Protein AF-A0A285CH08-F1 (afdb_monomer_lite)

Radius of gyration: 9.92 Å; chains: 1; bounding box: 22×21×22 Å

pLDDT: mean 90.77, std 10.54, range [49.34, 96.56]

Structure (mmCIF, N/CA/C/O backbone):
data_AF-A0A285CH08-F1
#
_entry.id   AF-A0A285CH08-F1
#
loop_
_atom_site.group_PDB
_atom_site.id
_atom_site.type_symbol
_atom_site.label_atom_id
_atom_site.label_alt_id
_atom_site.label_comp_id
_atom_site.label_asym_id
_atom_site.label_entity_id
_atom_site.label_seq_id
_atom_site.pdbx_PDB_ins_code
_atom_site.Cartn_x
_atom_site.Cartn_y
_atom_site.Cartn_z
_atom_site.occupancy
_atom_site.B_iso_or_equiv
_atom_site.auth_seq_id
_atom_site.auth_comp_id
_atom_site.auth_asym_id
_atom_site.auth_atom_id
_atom_site.pdbx_PDB_model_num
ATOM 1 N N . MET A 1 1 ? -8.579 11.484 10.431 1.00 85.31 1 MET A N 1
ATOM 2 C CA . MET A 1 1 ? -9.445 10.340 10.077 1.00 85.31 1 MET A CA 1
ATOM 3 C C . MET A 1 1 ? -8.556 9.180 9.671 1.00 85.31 1 MET A C 1
ATOM 5 O O . MET A 1 1 ? -7.582 9.407 8.968 1.00 85.31 1 MET A O 1
ATOM 9 N N . LYS A 1 2 ? -8.833 7.972 10.171 1.00 94.12 2 LYS A N 1
ATOM 10 C CA . LYS A 1 2 ? -8.081 6.754 9.848 1.00 94.12 2 LYS A CA 1
ATOM 11 C C . LYS A 1 2 ? -9.060 5.744 9.274 1.00 94.12 2 LYS A C 1
ATOM 13 O O . LYS A 1 2 ? -9.949 5.294 9.991 1.00 94.12 2 LYS A O 1
ATOM 18 N N . GLU A 1 3 ? -8.888 5.409 8.008 1.00 96.12 3 GLU A N 1
ATOM 19 C CA . GLU A 1 3 ? -9.768 4.502 7.277 1.00 96.12 3 GLU A CA 1
ATOM 20 C C . GLU A 1 3 ? -8.964 3.284 6.844 1.00 96.12 3 GLU A C 1
ATOM 22 O O . GLU A 1 3 ? -7.890 3.421 6.263 1.00 96.12 3 GLU A O 1
ATOM 27 N N . LEU A 1 4 ? -9.445 2.088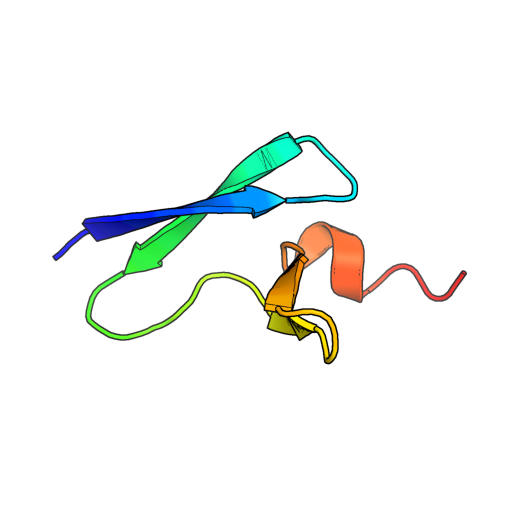 7.183 1.00 95.06 4 LEU A N 1
ATOM 28 C CA . LEU A 1 4 ? -8.838 0.847 6.713 1.00 95.06 4 LEU A CA 1
ATOM 29 C C . LEU A 1 4 ? -9.191 0.669 5.235 1.00 95.06 4 LEU A C 1
ATOM 31 O O . LEU A 1 4 ? -10.368 0.650 4.888 1.00 95.06 4 LEU A O 1
ATOM 35 N N . ILE A 1 5 ? -8.173 0.529 4.392 1.00 94.56 5 ILE A N 1
ATOM 36 C CA . ILE A 1 5 ? -8.336 0.315 2.950 1.00 94.56 5 ILE A CA 1
ATOM 37 C C . ILE A 1 5 ? -8.310 -1.177 2.636 1.00 94.56 5 ILE A C 1
ATOM 39 O O . ILE A 1 5 ? -9.143 -1.670 1.882 1.00 94.56 5 ILE A O 1
ATOM 43 N N . GLY A 1 6 ? -7.390 -1.905 3.263 1.00 94.81 6 GLY A N 1
ATOM 44 C CA . GLY A 1 6 ? -7.247 -3.345 3.097 1.00 94.81 6 GLY A CA 1
ATOM 45 C C . GLY A 1 6 ? -5.838 -3.813 3.447 1.00 94.81 6 GLY A C 1
ATOM 46 O O . GLY A 1 6 ? -4.978 -2.9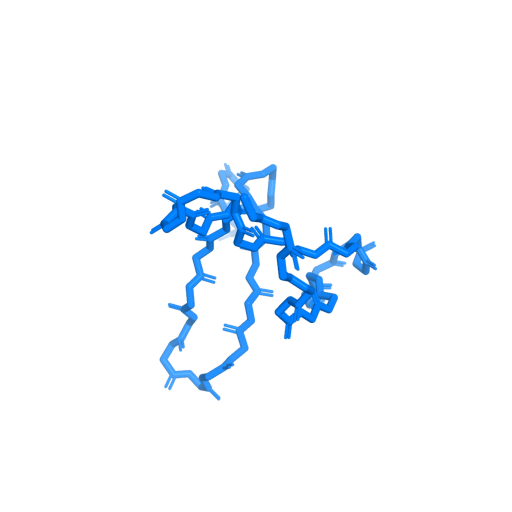89 3.761 1.00 94.81 6 GLY A O 1
ATOM 47 N N . PRO A 1 7 ? -5.585 -5.125 3.428 1.00 96.56 7 PRO A N 1
ATOM 48 C CA . PRO A 1 7 ? -4.256 -5.665 3.664 1.00 96.56 7 PRO A CA 1
ATOM 49 C C . PRO A 1 7 ? -3.353 -5.482 2.436 1.00 96.56 7 PRO A C 1
ATOM 51 O O . PRO A 1 7 ? -3.799 -5.615 1.298 1.00 96.56 7 PRO A O 1
ATOM 54 N N . CYS A 1 8 ? -2.066 -5.240 2.677 1.00 96.12 8 CYS A N 1
ATOM 55 C CA . CYS A 1 8 ? -1.014 -5.328 1.672 1.00 96.12 8 CYS A CA 1
ATOM 56 C C . CYS A 1 8 ? -1.004 -6.730 1.058 1.00 96.12 8 CYS A C 1
ATOM 58 O O . CYS A 1 8 ? -0.915 -7.719 1.789 1.00 96.12 8 CYS A O 1
ATOM 60 N N . THR A 1 9 ? -1.030 -6.834 -0.267 1.00 95.50 9 THR A N 1
ATOM 61 C CA . THR A 1 9 ? -1.018 -8.140 -0.947 1.00 95.50 9 THR A CA 1
ATOM 62 C C . THR A 1 9 ? 0.303 -8.895 -0.831 1.00 95.50 9 THR A C 1
ATOM 64 O O . THR A 1 9 ? 0.315 -10.110 -1.005 1.00 95.50 9 THR A O 1
ATOM 67 N N . VAL A 1 10 ? 1.397 -8.207 -0.487 1.00 94.94 10 VAL A N 1
ATOM 68 C CA . VAL A 1 10 ? 2.730 -8.810 -0.333 1.00 94.94 10 VAL A CA 1
ATOM 69 C C . VAL A 1 10 ? 2.956 -9.320 1.094 1.00 94.94 10 VAL A C 1
ATOM 71 O O . VAL A 1 10 ? 3.257 -10.493 1.296 1.00 94.94 10 VAL A O 1
ATOM 74 N N . CYS A 1 11 ? 2.794 -8.458 2.103 1.00 95.69 11 CYS A N 1
ATOM 75 C CA . CYS A 1 11 ? 3.137 -8.784 3.495 1.00 95.69 11 CYS A CA 1
ATOM 76 C C . CYS A 1 11 ? 1.928 -8.971 4.427 1.00 95.69 11 CYS A C 1
ATOM 78 O O . CYS A 1 11 ? 2.103 -9.308 5.597 1.00 95.69 11 CYS A O 1
ATOM 80 N N . GLY A 1 12 ? 0.705 -8.717 3.951 1.00 95.75 12 GLY A N 1
ATOM 81 C CA . GLY A 1 12 ? -0.524 -8.826 4.743 1.00 95.75 12 GLY A CA 1
ATOM 82 C C . GLY A 1 12 ? -0.741 -7.711 5.774 1.00 95.75 12 GLY A C 1
ATOM 83 O O . GLY A 1 12 ? -1.730 -7.753 6.500 1.00 95.75 12 GLY A O 1
ATOM 84 N N . LYS A 1 13 ? 0.151 -6.712 5.863 1.00 95.69 13 LYS A N 1
ATOM 85 C CA . LYS A 1 13 ? -0.002 -5.564 6.775 1.00 95.69 13 LYS A CA 1
ATOM 86 C C . LYS A 1 13 ? -1.226 -4.735 6.383 1.00 95.69 13 LYS A C 1
ATOM 88 O O . LYS A 1 13 ? -1.372 -4.386 5.217 1.00 95.69 13 LYS A O 1
ATOM 93 N N . ASP A 1 14 ? -2.046 -4.348 7.353 1.00 96.56 14 ASP A N 1
ATOM 94 C CA . ASP A 1 14 ? -3.147 -3.413 7.119 1.00 96.56 14 ASP A CA 1
ATOM 95 C C . ASP A 1 14 ? -2.650 -2.066 6.577 1.00 96.56 14 ASP A C 1
ATOM 97 O O . ASP A 1 14 ? -1.799 -1.402 7.182 1.00 96.56 14 ASP A O 1
ATOM 101 N N . ILE A 1 15 ? -3.246 -1.630 5.473 1.00 96.19 15 ILE A N 1
ATOM 102 C CA . ILE A 1 15 ? -3.019 -0.327 4.861 1.00 96.19 15 ILE A CA 1
ATOM 103 C C . ILE A 1 15 ? -4.187 0.583 5.196 1.00 96.19 15 ILE A C 1
ATOM 105 O O . ILE A 1 15 ? -5.363 0.227 5.078 1.00 96.19 15 ILE A O 1
ATOM 109 N N . TYR A 1 16 ? -3.833 1.792 5.612 1.00 96.44 16 TYR A N 1
ATOM 110 C CA . TYR A 1 16 ? -4.779 2.804 6.035 1.00 96.44 16 TYR A CA 1
ATOM 111 C C . TYR A 1 16 ? -4.640 4.052 5.174 1.00 96.44 16 TYR A C 1
ATOM 113 O O . TYR A 1 16 ? -3.533 4.434 4.791 1.00 96.44 16 TYR A O 1
ATOM 121 N N . CYS A 1 17 ? -5.763 4.720 4.948 1.00 95.44 17 CYS A N 1
ATOM 122 C CA . CYS A 1 17 ? -5.789 6.121 4.575 1.00 95.44 17 CYS A CA 1
ATOM 123 C C . CYS A 1 17 ? -5.802 6.954 5.862 1.00 95.44 17 CYS A C 1
ATOM 125 O O . CYS A 1 17 ? -6.677 6.778 6.718 1.00 95.44 17 CYS A O 1
ATOM 127 N N . LEU A 1 18 ? -4.800 7.812 6.036 1.00 94.94 18 LEU A N 1
ATOM 128 C CA . LEU A 1 18 ? -4.671 8.727 7.165 1.00 94.94 18 LEU A CA 1
ATOM 129 C C . LEU A 1 18 ? -4.843 10.153 6.660 1.00 94.94 18 LEU A C 1
ATOM 131 O O . LEU A 1 18 ? -4.045 10.633 5.864 1.00 94.94 18 LEU A O 1
ATOM 135 N N . ASP A 1 19 ? -5.897 10.822 7.121 1.00 93.38 19 ASP A N 1
ATOM 136 C CA . ASP A 1 19 ? -6.161 12.235 6.825 1.00 93.38 19 ASP A CA 1
ATOM 137 C C . ASP A 1 19 ? -6.161 12.562 5.316 1.00 93.38 19 ASP A C 1
ATOM 139 O O . ASP A 1 19 ? -5.718 13.628 4.895 1.00 93.38 19 ASP A O 1
ATOM 143 N N . GLY A 1 20 ? -6.674 11.635 4.498 1.00 91.31 20 GLY A N 1
ATOM 144 C CA . GLY A 1 20 ? -6.739 11.768 3.038 1.00 91.31 20 GLY A CA 1
ATOM 145 C C . GLY A 1 20 ? -5.496 11.277 2.288 1.00 91.31 20 GLY A C 1
ATOM 146 O O . GLY A 1 20 ? -5.469 11.361 1.063 1.00 91.31 20 GLY A O 1
ATOM 147 N N . PHE A 1 21 ? -4.493 10.741 2.990 1.00 93.19 21 PHE A N 1
ATOM 148 C CA . PHE A 1 21 ? -3.286 10.164 2.400 1.00 93.19 21 PHE A CA 1
ATOM 149 C C . PHE A 1 21 ? -3.258 8.646 2.566 1.00 93.19 21 PHE A C 1
ATOM 151 O O . PHE A 1 21 ? -3.304 8.125 3.681 1.00 93.19 21 PHE A O 1
ATOM 158 N N . LEU A 1 22 ? -3.156 7.927 1.450 1.00 94.19 22 LEU A N 1
ATOM 159 C CA . LEU A 1 22 ? -2.999 6.477 1.446 1.00 94.19 22 LEU A CA 1
ATOM 160 C C . LEU A 1 22 ? -1.564 6.097 1.836 1.00 94.19 22 LEU A C 1
ATOM 162 O O . LEU A 1 22 ? -0.616 6.542 1.197 1.00 94.19 22 LEU A O 1
ATOM 166 N N . ASN A 1 23 ? -1.403 5.231 2.839 1.00 93.56 23 ASN A N 1
ATOM 167 C CA . ASN A 1 23 ? -0.099 4.673 3.222 1.00 93.56 23 ASN A CA 1
ATOM 168 C C . ASN A 1 23 ? 0.266 3.426 2.400 1.00 93.56 23 ASN A C 1
ATOM 170 O O . ASN A 1 23 ? 0.567 2.361 2.946 1.00 93.56 23 ASN A O 1
ATOM 174 N N . GLY A 1 24 ? 0.173 3.550 1.085 1.00 93.94 24 GLY A N 1
ATOM 175 C CA . GLY A 1 24 ? 0.430 2.491 0.125 1.00 93.94 24 GLY A CA 1
ATOM 176 C C . GLY A 1 24 ? 0.131 2.953 -1.295 1.00 93.94 24 GLY A C 1
ATOM 177 O O . GLY A 1 24 ? -0.243 4.105 -1.522 1.00 93.94 24 GLY A O 1
ATOM 178 N N . VAL A 1 25 ? 0.270 2.033 -2.238 1.00 94.12 25 VAL A N 1
ATOM 179 C CA . VAL A 1 25 ? 0.026 2.250 -3.663 1.00 94.12 25 VAL A CA 1
ATOM 180 C C . VAL A 1 25 ? -1.072 1.314 -4.135 1.00 94.12 25 VAL A C 1
ATOM 182 O O . VAL A 1 25 ? -1.093 0.138 -3.768 1.00 94.12 25 VAL A O 1
ATOM 185 N N . ILE A 1 26 ? -2.009 1.862 -4.910 1.00 93.31 26 ILE A N 1
ATOM 186 C CA . ILE A 1 26 ? -3.046 1.084 -5.589 1.00 93.31 26 ILE A CA 1
ATOM 187 C C . ILE A 1 26 ? -2.465 0.596 -6.913 1.00 93.31 26 ILE A C 1
ATOM 189 O O . ILE A 1 26 ? -2.011 1.404 -7.720 1.00 93.31 26 ILE A O 1
ATOM 193 N N . GLN A 1 27 ? -2.505 -0.714 -7.116 1.00 91.81 27 GLN A N 1
ATOM 194 C CA . GLN A 1 27 ? -2.080 -1.377 -8.341 1.00 91.81 27 GLN A CA 1
ATOM 195 C C . GLN A 1 27 ? -3.196 -1.341 -9.395 1.00 91.81 27 GLN A C 1
ATOM 197 O O . GLN A 1 27 ? -4.371 -1.147 -9.074 1.00 91.81 27 GLN A O 1
ATOM 202 N N . ASP A 1 28 ? -2.849 -1.590 -10.659 1.00 93.12 28 ASP A N 1
ATOM 203 C CA . ASP A 1 28 ? -3.805 -1.579 -11.778 1.00 93.12 28 ASP A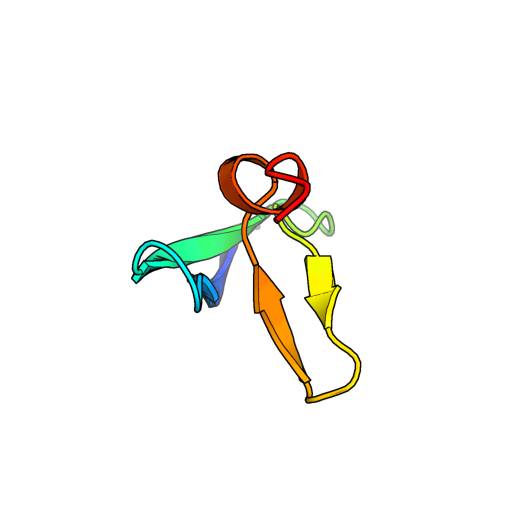 CA 1
ATOM 204 C C . ASP A 1 28 ? -4.954 -2.596 -11.625 1.00 93.12 28 ASP A C 1
ATOM 206 O O . ASP A 1 28 ? -6.042 -2.400 -12.169 1.00 93.12 28 ASP A O 1
ATOM 210 N N . ASP A 1 29 ? -4.738 -3.677 -10.871 1.00 92.75 29 ASP A N 1
ATOM 211 C CA . ASP A 1 29 ? -5.748 -4.699 -10.563 1.00 92.75 29 ASP A CA 1
ATOM 212 C C . ASP A 1 29 ? -6.669 -4.324 -9.381 1.00 92.75 29 ASP A C 1
ATOM 214 O O . ASP A 1 29 ? -7.542 -5.105 -8.994 1.00 92.75 29 ASP A O 1
ATOM 218 N N . GLY A 1 30 ? -6.497 -3.127 -8.812 1.00 91.44 30 GLY A N 1
ATOM 219 C CA . GLY A 1 30 ? -7.247 -2.631 -7.661 1.00 91.44 30 GLY A CA 1
ATOM 220 C C . GLY A 1 30 ? -6.754 -3.161 -6.314 1.00 91.44 30 GLY A C 1
ATOM 221 O O . GLY A 1 30 ? -7.362 -2.854 -5.285 1.00 91.44 30 GLY A O 1
ATOM 222 N N . THR A 1 31 ? -5.671 -3.942 -6.288 1.00 93.25 31 THR A N 1
ATOM 223 C CA . THR A 1 31 ? -5.016 -4.336 -5.040 1.00 93.25 31 THR A CA 1
ATOM 224 C C . THR A 1 31 ? -4.168 -3.203 -4.4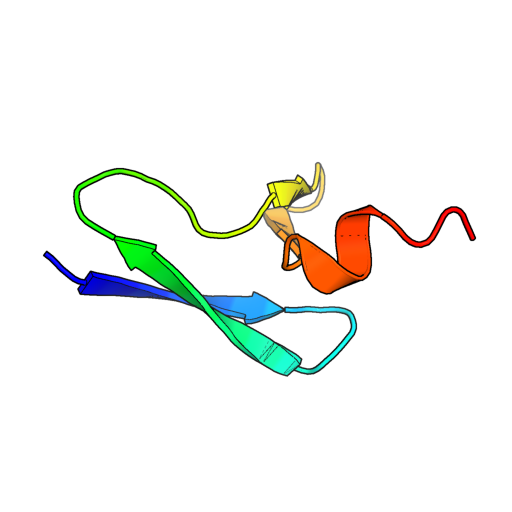72 1.00 93.25 31 THR A C 1
ATOM 226 O O . THR A 1 31 ? -3.898 -2.205 -5.138 1.00 93.25 31 THR A O 1
ATOM 229 N N . VAL A 1 32 ? -3.770 -3.333 -3.205 1.00 95.25 32 VAL A N 1
ATOM 230 C CA . VAL A 1 32 ? -2.968 -2.322 -2.517 1.00 95.25 32 VAL A CA 1
ATOM 231 C C . VAL A 1 32 ? -1.691 -2.940 -1.952 1.00 95.25 32 VAL A C 1
ATOM 23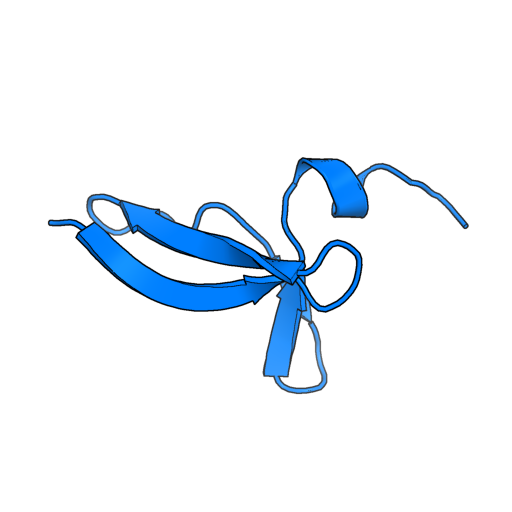3 O O . VAL A 1 32 ? -1.710 -4.032 -1.377 1.00 95.25 32 VAL A O 1
ATOM 236 N N . ILE A 1 33 ? -0.577 -2.232 -2.115 1.00 96.19 33 ILE A N 1
ATOM 237 C CA . ILE A 1 33 ? 0.747 -2.617 -1.614 1.00 96.19 33 ILE A CA 1
ATOM 238 C C . ILE A 1 33 ? 1.256 -1.516 -0.681 1.00 96.19 33 ILE A C 1
ATOM 240 O O . ILE A 1 33 ? 1.033 -0.333 -0.925 1.00 96.19 33 ILE A O 1
ATOM 244 N N . CYS A 1 34 ? 1.902 -1.877 0.430 1.00 95.25 34 CYS A N 1
ATOM 245 C CA . CYS A 1 34 ? 2.479 -0.890 1.344 1.00 95.25 34 CYS A CA 1
ATOM 246 C C . CYS A 1 34 ? 3.813 -0.368 0.801 1.00 95.25 34 CYS A C 1
ATOM 248 O O . CYS A 1 34 ? 4.524 -1.109 0.129 1.00 95.25 34 CYS A O 1
ATOM 250 N N . PHE A 1 35 ? 4.207 0.852 1.171 1.00 93.19 35 PHE A N 1
ATOM 251 C CA . PHE A 1 35 ? 5.463 1.455 0.696 1.00 93.19 35 PHE A CA 1
ATOM 252 C C . PHE A 1 35 ? 6.710 0.612 0.997 1.00 93.19 35 PHE A C 1
ATOM 254 O O . PHE A 1 35 ? 7.638 0.584 0.197 1.00 93.19 35 PHE A O 1
ATOM 261 N N . ASP A 1 36 ? 6.702 -0.139 2.104 1.00 92.94 36 ASP A N 1
ATOM 262 C CA . ASP A 1 36 ? 7.782 -1.075 2.439 1.00 92.94 36 ASP A CA 1
ATOM 263 C C . ASP A 1 36 ? 7.992 -2.146 1.347 1.00 92.94 36 ASP A C 1
ATOM 265 O O . ASP A 1 36 ? 9.114 -2.581 1.126 1.00 92.94 36 ASP A O 1
ATOM 269 N N . CYS A 1 37 ? 6.916 -2.571 0.672 1.00 92.19 37 CYS A N 1
ATOM 270 C CA . CYS A 1 37 ? 6.931 -3.619 -0.354 1.00 92.19 37 CYS A CA 1
ATOM 271 C C . CYS A 1 37 ? 6.983 -3.055 -1.781 1.00 92.19 37 CYS A C 1
ATOM 273 O O . CYS A 1 37 ? 7.304 -3.788 -2.705 1.00 92.19 37 CYS A O 1
ATOM 275 N N . GLU A 1 38 ? 6.659 -1.775 -1.973 1.00 87.00 38 GLU A N 1
ATOM 276 C CA . GLU A 1 38 ? 6.783 -1.100 -3.271 1.00 87.00 38 GLU A CA 1
ATOM 277 C C . GLU A 1 38 ? 8.256 -0.970 -3.699 1.00 87.00 38 GLU A C 1
ATOM 279 O O . GLU A 1 38 ? 8.573 -1.082 -4.878 1.00 87.00 38 GLU A O 1
ATOM 284 N N . GLY A 1 39 ? 9.160 -0.753 -2.737 1.00 73.81 39 GLY A N 1
ATOM 285 C CA . GLY A 1 39 ? 10.593 -0.559 -2.985 1.00 73.81 39 GLY A CA 1
ATOM 286 C C . GLY A 1 39 ? 11.404 -1.838 -3.215 1.00 73.81 39 GLY A C 1
ATOM 287 O O . GLY A 1 39 ? 12.614 -1.749 -3.425 1.00 73.81 39 GLY A O 1
ATOM 288 N N . GLU A 1 40 ? 10.780 -3.015 -3.161 1.00 63.66 40 GLU A N 1
ATOM 289 C CA . GLU A 1 40 ? 11.427 -4.255 -3.585 1.00 63.66 40 GLU A CA 1
ATOM 290 C C . GLU A 1 40 ? 11.274 -4.372 -5.111 1.00 63.66 40 GLU A C 1
ATOM 292 O O . GLU A 1 40 ? 10.287 -4.912 -5.605 1.00 63.66 40 GLU A O 1
ATOM 297 N N . GLU A 1 41 ? 12.238 -3.833 -5.874 1.00 49.34 41 GLU A N 1
ATOM 298 C CA . GLU A 1 41 ? 12.436 -4.239 -7.276 1.00 49.34 41 GLU A CA 1
ATOM 299 C C . GLU A 1 41 ? 12.664 -5.760 -7.291 1.00 49.34 41 GL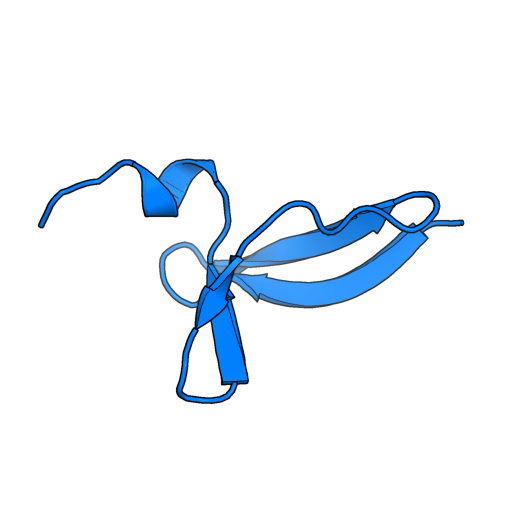U A C 1
ATOM 301 O O . GLU A 1 41 ? 13.749 -6.243 -6.957 1.00 49.34 41 GLU A O 1
ATOM 306 N N . ILE A 1 42 ? 11.607 -6.504 -7.615 1.00 54.38 42 ILE A N 1
ATOM 307 C CA . ILE A 1 42 ? 11.624 -7.942 -7.916 1.00 54.38 42 ILE A CA 1
ATOM 308 C C . ILE A 1 42 ? 12.180 -8.218 -9.311 1.00 54.38 42 ILE A C 1
ATOM 310 O O . ILE A 1 42 ? 11.742 -7.549 -10.275 1.00 54.38 42 ILE A O 1
#

Sequence (42 aa):
MKELIGPCTVCGKDIYCLDGFLNGVIQDDGTVICFDCEGEEI

Secondary structure (DSSP, 8-state):
-EEEEEE-TTT-PEEEEETTEESSEE-TTS-EE-HHHHT---

Foldseek 3Di:
DWAFPAAAPPPRHTWIDDPNRTQFDQDPVRHTHGPVVVPPPD

Organism: NCBI:txid1448271